Protein AF-A0A2V1JTV4-F1 (afdb_monomer_lite)

Secondary structure (DSSP, 8-state):
-HHHHHHHHHHHHHT-HHHHHTTT-HHHHHHHHHHHHHHHHHHHHHHH---HHHHHHHHHHHHH-HHHHHHHHHHHHHHHHHHHHHHHHHHHHHHHHHHT-

Foldseek 3Di:
DVVVVVVVVVVCLCPPPVCVVCVVPPLQNLLSVLLVQLLVQLVCCVPVVDNVSNCVSLVVNCVSDVVSSVVSVVVSVVSNVVVVVVVVVVVVVVVVVVVVD

Structure (mmCIF, N/CA/C/O backbone):
data_AF-A0A2V1JTV4-F1
#
_entry.id   AF-A0A2V1JTV4-F1
#
loop_
_atom_site.group_PDB
_atom_site.id
_atom_site.type_symbol
_atom_site.label_atom_id
_atom_site.label_alt_id
_atom_site.label_comp_id
_atom_site.label_asym_id
_atom_site.label_entity_id
_atom_site.label_seq_id
_atom_site.pdbx_PDB_ins_code
_atom_site.Cartn_x
_atom_site.Cartn_y
_atom_site.Cartn_z
_atom_site.occupancy
_atom_site.B_iso_or_equiv
_atom_site.auth_seq_id
_atom_site.auth_comp_id
_atom_site.auth_asym_id
_atom_site.auth_atom_id
_atom_site.pdbx_PDB_model_num
ATOM 1 N N . MET A 1 1 ? -21.773 -10.099 -7.265 1.00 61.78 1 MET A N 1
ATOM 2 C CA . MET A 1 1 ? -21.113 -9.095 -8.134 1.00 61.78 1 MET A CA 1
ATOM 3 C C . MET A 1 1 ? -19.777 -8.575 -7.593 1.00 61.78 1 MET A C 1
ATOM 5 O O . MET A 1 1 ? -18.873 -8.417 -8.395 1.00 61.78 1 MET A O 1
ATOM 9 N N . GLY A 1 2 ? -19.586 -8.380 -6.278 1.00 76.12 2 GLY A N 1
ATOM 10 C CA . GLY A 1 2 ? -18.345 -7.802 -5.713 1.00 76.12 2 GLY A CA 1
ATOM 11 C C . GLY A 1 2 ? -17.015 -8.488 -6.085 1.00 76.12 2 GLY A C 1
ATOM 12 O O . GLY A 1 2 ? -16.023 -7.811 -6.317 1.00 76.12 2 GLY A O 1
ATOM 13 N N . ARG A 1 3 ? -16.990 -9.824 -6.210 1.00 80.50 3 ARG A N 1
ATOM 14 C CA . ARG A 1 3 ? -15.749 -10.587 -6.458 1.00 80.50 3 ARG A CA 1
ATOM 15 C C . ARG A 1 3 ? -15.105 -10.350 -7.829 1.00 80.50 3 ARG A C 1
ATOM 17 O O . ARG A 1 3 ? -13.901 -10.517 -7.953 1.00 80.50 3 ARG A O 1
ATOM 24 N N . VAL A 1 4 ? -15.877 -9.958 -8.843 1.00 89.56 4 VAL A N 1
ATOM 25 C CA . VAL A 1 4 ? -15.365 -9.776 -10.215 1.00 89.56 4 VAL A CA 1
ATOM 26 C C . VAL A 1 4 ? -14.507 -8.509 -10.324 1.00 89.56 4 VAL A C 1
ATOM 28 O O . VAL A 1 4 ? -13.484 -8.506 -10.999 1.00 89.56 4 VAL A O 1
ATOM 31 N N . TRP A 1 5 ? -14.868 -7.460 -9.582 1.00 90.50 5 TRP A N 1
ATOM 32 C CA . TRP A 1 5 ? -14.140 -6.189 -9.558 1.00 90.50 5 TRP A CA 1
ATOM 33 C C . TRP A 1 5 ? -12.708 -6.328 -9.037 1.00 90.50 5 TRP A C 1
ATOM 35 O O . TRP A 1 5 ? -11.812 -5.649 -9.526 1.00 90.50 5 TRP A O 1
ATOM 45 N N . ILE A 1 6 ? -12.474 -7.249 -8.097 1.00 90.38 6 ILE A N 1
ATOM 46 C CA . ILE A 1 6 ? -11.137 -7.532 -7.555 1.00 90.38 6 ILE A CA 1
ATOM 47 C C . ILE A 1 6 ? -10.200 -8.053 -8.651 1.00 90.38 6 ILE A C 1
ATOM 49 O O . ILE A 1 6 ? -9.050 -7.627 -8.721 1.00 90.38 6 ILE A O 1
ATOM 53 N N . TRP A 1 7 ? -10.700 -8.912 -9.544 1.00 90.25 7 TRP A N 1
ATOM 54 C CA . TRP A 1 7 ? -9.915 -9.423 -10.669 1.00 90.25 7 TRP A CA 1
ATOM 55 C C . TRP A 1 7 ? -9.553 -8.313 -11.655 1.00 90.25 7 TRP A C 1
ATOM 57 O O . TRP A 1 7 ? -8.388 -8.188 -12.022 1.00 90.25 7 TRP A O 1
ATOM 67 N N . PHE A 1 8 ? -10.519 -7.468 -12.026 1.00 92.50 8 PHE A N 1
ATOM 68 C CA . PHE A 1 8 ? -10.266 -6.336 -12.921 1.00 92.50 8 PHE A CA 1
ATOM 69 C C . PHE A 1 8 ? -9.282 -5.324 -12.326 1.00 92.50 8 PHE A C 1
ATOM 71 O O . PHE A 1 8 ? -8.383 -4.875 -13.031 1.00 92.50 8 PHE A O 1
ATOM 78 N N . LEU A 1 9 ? -9.395 -5.004 -11.034 1.00 89.25 9 LEU A N 1
ATOM 79 C CA . LEU A 1 9 ? -8.458 -4.106 -10.353 1.00 89.25 9 LEU A CA 1
ATOM 80 C C . LEU A 1 9 ? -7.050 -4.704 -10.265 1.00 89.25 9 LEU A C 1
ATOM 82 O O . LEU A 1 9 ? -6.076 -3.995 -10.502 1.00 89.25 9 LEU A O 1
ATOM 86 N N . SER A 1 10 ? -6.933 -6.005 -9.982 1.00 88.44 10 SER A N 1
ATOM 87 C CA . SER A 1 10 ? -5.636 -6.688 -9.941 1.00 88.44 10 SER A CA 1
ATOM 88 C C . 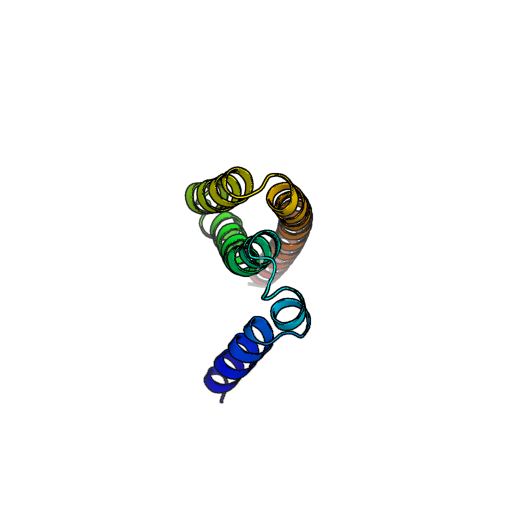SER A 1 10 ? -4.963 -6.718 -11.314 1.00 88.44 10 SER A C 1
ATOM 90 O O . SER A 1 10 ? -3.765 -6.456 -11.407 1.00 88.44 10 SER A O 1
ATOM 92 N N . MET A 1 11 ? -5.718 -7.013 -12.379 1.00 90.25 11 MET A N 1
ATOM 93 C CA . MET A 1 11 ? -5.196 -6.965 -13.748 1.00 90.25 11 MET A CA 1
ATOM 94 C C . MET A 1 11 ? -4.824 -5.539 -14.145 1.00 90.25 11 MET A C 1
ATOM 96 O O . MET A 1 11 ? -3.749 -5.332 -14.695 1.00 90.25 11 MET A O 1
ATOM 100 N N . GLY A 1 12 ? -5.667 -4.555 -13.819 1.00 90.69 12 GLY A N 1
ATOM 101 C CA . GLY A 1 12 ? -5.402 -3.144 -14.083 1.00 90.69 12 GLY A CA 1
ATOM 102 C C . GLY A 1 12 ? -4.120 -2.663 -13.413 1.00 90.69 12 GLY A C 1
ATOM 103 O O . GLY A 1 12 ? -3.303 -2.034 -14.072 1.00 90.69 12 GLY A O 1
ATOM 104 N N . TYR A 1 13 ? -3.901 -3.019 -12.144 1.00 88.75 13 TYR A N 1
ATOM 105 C CA . TYR A 1 13 ? -2.671 -2.695 -11.420 1.00 88.75 13 TYR A CA 1
ATOM 106 C C . TYR A 1 13 ? -1.434 -3.349 -12.054 1.00 88.75 13 TYR A C 1
ATOM 108 O O . TYR A 1 13 ? -0.436 -2.673 -12.296 1.00 88.75 13 TYR A O 1
ATOM 116 N N . GLY A 1 14 ? -1.514 -4.643 -12.385 1.00 85.75 14 GLY A N 1
ATOM 117 C CA . GLY A 1 14 ? -0.405 -5.369 -13.012 1.00 85.75 14 GLY A CA 1
ATOM 118 C C . GLY A 1 14 ? -0.0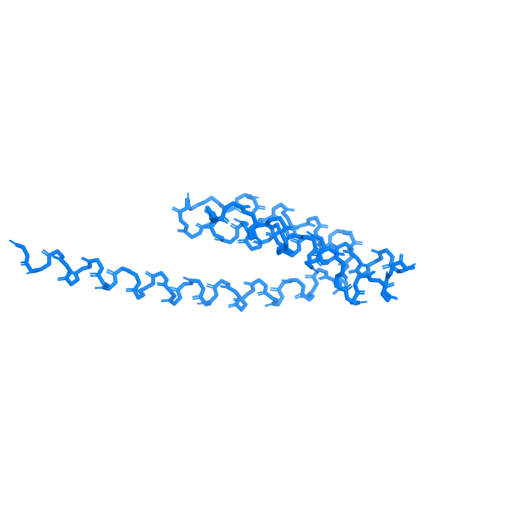72 -4.898 -14.434 1.00 85.75 14 GLY A C 1
ATOM 119 O O . GLY A 1 14 ? 1.094 -4.876 -14.814 1.00 85.75 14 GLY A O 1
ATOM 120 N N . LEU A 1 15 ? -1.081 -4.486 -15.208 1.00 86.69 15 LEU A N 1
ATOM 121 C CA . LEU A 1 15 ? -0.957 -4.046 -16.606 1.00 86.69 15 LEU A CA 1
ATOM 122 C C . LEU A 1 15 ? -0.915 -2.517 -16.756 1.00 86.69 15 LEU A C 1
ATOM 124 O O . LEU A 1 15 ? -1.117 -1.997 -17.855 1.00 86.69 15 LEU A O 1
ATOM 128 N N . CYS A 1 16 ? -0.665 -1.773 -15.676 1.00 89.06 16 CYS A N 1
ATOM 129 C CA . CYS A 1 16 ? -0.515 -0.323 -15.752 1.00 89.06 16 CYS A CA 1
ATOM 130 C C . CYS A 1 16 ? 0.572 0.058 -16.773 1.00 89.06 16 CYS A C 1
ATOM 132 O O . CYS A 1 16 ? 1.625 -0.578 -16.831 1.00 89.06 16 CYS A O 1
ATOM 134 N N . GLN A 1 17 ? 0.360 1.154 -17.516 1.00 87.12 17 GLN A N 1
ATOM 135 C CA . GLN A 1 17 ? 1.327 1.697 -18.488 1.00 87.12 17 GLN A CA 1
ATOM 136 C C . GLN A 1 17 ? 2.745 1.794 -17.908 1.00 87.12 17 GLN A C 1
ATOM 138 O O . GLN A 1 17 ? 3.722 1.529 -18.600 1.00 87.12 17 GLN A O 1
ATOM 143 N N . TYR A 1 18 ? 2.850 2.140 -16.625 1.00 85.44 18 TYR A N 1
ATOM 144 C CA . TYR A 1 18 ? 4.110 2.202 -15.898 1.00 85.44 18 TYR A CA 1
ATOM 145 C C . TYR A 1 18 ? 4.875 0.863 -15.892 1.00 85.44 18 TYR A C 1
ATOM 147 O O . TYR A 1 18 ? 6.070 0.838 -16.181 1.00 85.44 18 TYR A O 1
ATOM 155 N N . GLY A 1 19 ? 4.188 -0.252 -15.615 1.00 84.25 19 GLY A N 1
ATOM 156 C CA . GLY A 1 19 ? 4.791 -1.588 -15.603 1.00 84.25 19 GLY A CA 1
ATOM 157 C C . GLY A 1 19 ? 5.237 -2.043 -16.994 1.00 84.25 19 GLY A C 1
ATOM 158 O O . GLY A 1 19 ? 6.286 -2.664 -17.127 1.00 84.25 19 GLY A O 1
ATOM 159 N N . LEU A 1 20 ? 4.488 -1.669 -18.036 1.00 85.06 20 LEU A N 1
ATOM 160 C CA . LEU A 1 20 ? 4.853 -1.949 -19.429 1.00 85.06 20 LEU A CA 1
ATOM 161 C C . LEU A 1 20 ? 6.050 -1.109 -19.894 1.00 85.06 20 LEU A C 1
ATOM 163 O O . LEU A 1 20 ? 6.938 -1.623 -20.562 1.00 85.06 20 LEU A O 1
ATOM 167 N N . ALA A 1 21 ? 6.098 0.172 -19.526 1.00 86.69 21 ALA A N 1
ATOM 168 C CA . ALA A 1 21 ? 7.180 1.072 -19.917 1.00 86.69 21 ALA A CA 1
ATOM 169 C C . ALA A 1 21 ? 8.516 0.727 -19.240 1.00 86.69 21 ALA A C 1
ATOM 171 O O . ALA A 1 21 ? 9.571 0.911 -19.841 1.00 86.69 21 ALA A O 1
ATOM 172 N N . GLN A 1 22 ? 8.478 0.229 -17.999 1.00 83.06 22 GLN A N 1
ATOM 173 C CA . GLN A 1 22 ? 9.667 -0.156 -17.230 1.00 83.06 22 GLN A CA 1
ATOM 174 C C . GLN A 1 22 ? 9.889 -1.671 -17.163 1.00 83.06 22 GLN A C 1
ATOM 176 O O . GLN A 1 22 ? 10.665 -2.141 -16.332 1.00 83.06 22 GLN A O 1
ATOM 181 N N . SER A 1 23 ? 9.271 -2.452 -18.056 1.00 81.44 23 SER A N 1
ATOM 182 C CA . SER A 1 23 ? 9.444 -3.911 -18.086 1.00 81.44 23 SER A CA 1
ATOM 183 C C . SER A 1 23 ? 10.898 -4.337 -18.330 1.00 81.44 23 SER A C 1
ATOM 185 O O . SER A 1 23 ? 11.302 -5.424 -17.928 1.00 81.44 23 SER A O 1
ATOM 187 N N . SER A 1 24 ? 11.692 -3.479 -18.977 1.00 82.06 24 SER A N 1
ATOM 188 C CA . SER A 1 24 ? 13.123 -3.673 -19.225 1.00 82.06 24 SER A CA 1
ATOM 189 C C . SER A 1 24 ? 14.015 -3.320 -18.027 1.00 82.06 24 SER A C 1
ATOM 191 O O . SER A 1 24 ? 15.147 -3.793 -17.958 1.00 82.06 24 SER A O 1
ATOM 193 N N . ASN A 1 25 ? 13.521 -2.533 -17.063 1.00 80.38 25 ASN A N 1
ATOM 194 C CA . ASN A 1 25 ? 14.256 -2.133 -15.863 1.00 80.38 25 ASN A CA 1
ATOM 195 C C . ASN A 1 25 ? 13.702 -2.841 -14.625 1.00 80.38 25 ASN A C 1
ATOM 197 O O . ASN A 1 25 ? 12.896 -2.295 -13.867 1.00 80.38 25 ASN A O 1
ATOM 201 N N . VAL A 1 26 ? 14.221 -4.044 -14.371 1.00 74.94 26 VAL A N 1
ATOM 202 C CA . VAL A 1 26 ? 13.847 -4.888 -13.220 1.00 74.94 26 VAL A CA 1
ATOM 203 C C . VAL A 1 26 ? 13.967 -4.137 -11.883 1.00 74.94 26 VAL A C 1
ATOM 205 O O . VAL A 1 26 ? 13.151 -4.336 -10.988 1.00 74.94 26 VAL A O 1
ATOM 208 N N . MET A 1 27 ? 14.919 -3.202 -11.779 1.00 77.88 27 MET A N 1
ATOM 209 C CA . MET A 1 27 ? 15.132 -2.351 -10.604 1.00 77.88 27 MET A CA 1
ATOM 210 C C . MET A 1 27 ? 13.880 -1.577 -10.165 1.00 77.88 27 MET A C 1
ATOM 212 O O . MET A 1 27 ? 13.599 -1.502 -8.973 1.00 77.88 27 MET A O 1
ATOM 216 N N . TRP A 1 28 ? 13.135 -0.992 -11.105 1.00 75.75 28 TRP A N 1
ATOM 217 C CA . TRP A 1 28 ? 11.947 -0.187 -10.797 1.00 75.75 28 TRP A CA 1
ATOM 218 C C . TRP A 1 28 ? 10.679 -1.034 -10.645 1.00 75.75 28 TRP A C 1
ATOM 220 O O . TRP A 1 28 ? 9.732 -0.607 -9.982 1.00 75.75 28 TRP A O 1
ATOM 230 N N . LEU A 1 29 ? 10.660 -2.229 -11.242 1.00 80.06 29 LEU A N 1
ATOM 231 C CA . LEU A 1 29 ? 9.527 -3.149 -11.190 1.00 80.06 29 LEU A CA 1
ATOM 232 C C . LEU A 1 29 ? 9.344 -3.759 -9.789 1.00 80.06 29 LEU A C 1
ATOM 234 O O . LEU A 1 29 ? 8.215 -3.864 -9.312 1.00 80.06 29 LEU A O 1
ATOM 238 N N . ASP A 1 30 ? 10.446 -4.093 -9.109 1.00 80.88 30 ASP A N 1
ATOM 239 C CA . ASP A 1 30 ? 10.429 -4.654 -7.749 1.00 80.88 30 ASP A CA 1
ATOM 240 C C . ASP A 1 30 ? 9.716 -3.730 -6.745 1.00 80.88 30 ASP A C 1
ATOM 242 O O . ASP A 1 30 ? 8.847 -4.162 -5.984 1.00 80.88 30 ASP A O 1
ATOM 246 N N . GLY A 1 31 ? 9.983 -2.421 -6.833 1.00 81.44 31 GLY A N 1
ATOM 247 C CA . GLY A 1 31 ? 9.357 -1.418 -5.972 1.00 81.44 31 GLY A CA 1
ATOM 248 C C . GLY A 1 31 ? 7.830 -1.381 -6.093 1.00 81.44 31 GLY A C 1
ATOM 249 O O . GLY A 1 31 ? 7.142 -1.284 -5.076 1.00 81.44 31 GLY A O 1
ATOM 250 N N . VAL A 1 32 ? 7.296 -1.519 -7.314 1.00 83.19 32 VAL A N 1
ATOM 251 C CA . VAL A 1 32 ? 5.844 -1.532 -7.574 1.00 83.19 32 VAL A CA 1
ATOM 252 C C . VAL A 1 32 ? 5.199 -2.835 -7.117 1.00 83.19 32 VAL A C 1
ATOM 254 O O . VAL A 1 32 ? 4.101 -2.805 -6.570 1.00 83.19 32 VAL A O 1
ATOM 257 N N . ILE A 1 33 ? 5.876 -3.974 -7.268 1.00 84.00 33 ILE A N 1
ATOM 258 C CA . ILE A 1 33 ? 5.362 -5.266 -6.790 1.00 84.00 33 ILE A CA 1
ATOM 259 C C . ILE A 1 33 ? 5.297 -5.298 -5.256 1.00 84.00 33 ILE A C 1
ATOM 261 O O . ILE A 1 33 ? 4.331 -5.817 -4.690 1.00 84.00 33 ILE A O 1
ATOM 265 N N . LEU A 1 34 ? 6.287 -4.720 -4.567 1.00 82.94 34 LEU A N 1
ATOM 266 C CA . LEU A 1 34 ? 6.307 -4.680 -3.102 1.00 82.94 34 LEU A CA 1
ATOM 267 C C . LEU A 1 34 ? 5.322 -3.668 -2.503 1.00 82.94 34 LEU A C 1
ATOM 269 O O . LEU A 1 34 ? 4.917 -3.823 -1.351 1.00 82.94 34 LEU A O 1
ATOM 273 N N . LEU A 1 35 ? 4.883 -2.669 -3.268 1.00 83.62 35 LEU A N 1
ATOM 274 C CA . LEU A 1 35 ? 3.975 -1.611 -2.818 1.00 83.62 35 LEU A CA 1
ATOM 275 C C . LEU A 1 35 ? 2.640 -2.128 -2.228 1.00 83.62 35 LEU A C 1
ATOM 277 O O . LEU A 1 35 ? 2.336 -1.790 -1.081 1.00 83.62 35 LEU A O 1
ATOM 281 N N . PRO A 1 36 ? 1.850 -2.989 -2.907 1.00 83.75 36 PRO A N 1
ATOM 282 C CA . PRO A 1 36 ? 0.625 -3.550 -2.329 1.00 83.75 36 PRO A CA 1
ATOM 283 C C . PRO A 1 36 ? 0.907 -4.439 -1.109 1.00 83.75 36 PRO A C 1
ATOM 285 O O . PRO A 1 36 ? 0.094 -4.495 -0.183 1.00 83.75 36 PRO A O 1
ATOM 288 N N . LEU A 1 37 ? 2.071 -5.098 -1.070 1.00 83.50 37 LEU A N 1
ATOM 289 C CA . LEU A 1 37 ? 2.519 -5.899 0.071 1.00 83.50 37 LEU A CA 1
ATOM 290 C C . LEU A 1 37 ? 2.776 -5.023 1.303 1.00 83.50 37 LEU A C 1
ATOM 292 O O . LEU A 1 37 ? 2.368 -5.362 2.415 1.00 83.50 37 LEU A O 1
ATOM 296 N N . ILE A 1 38 ? 3.405 -3.870 1.091 1.00 84.88 38 ILE A N 1
ATOM 297 C CA . ILE A 1 38 ? 3.665 -2.862 2.113 1.00 84.88 38 ILE A CA 1
ATOM 298 C C . ILE A 1 38 ? 2.355 -2.274 2.652 1.00 84.88 38 ILE A C 1
ATOM 300 O O . ILE A 1 38 ? 2.195 -2.206 3.872 1.00 84.88 38 ILE A O 1
ATOM 304 N N . LEU A 1 39 ? 1.393 -1.912 1.787 1.00 84.38 39 LEU A N 1
ATOM 305 C CA . LEU A 1 39 ? 0.062 -1.462 2.232 1.00 84.38 39 LEU A CA 1
ATOM 306 C C . LEU A 1 39 ? -0.607 -2.513 3.121 1.00 84.38 39 LEU A C 1
ATOM 308 O O . LEU A 1 39 ? -1.140 -2.193 4.185 1.00 84.38 39 LEU A O 1
ATOM 312 N N . LEU A 1 40 ? -0.555 -3.780 2.705 1.00 83.75 40 LEU A N 1
ATOM 313 C CA . LEU A 1 40 ? -1.119 -4.888 3.469 1.00 83.75 40 LEU A CA 1
ATOM 314 C C . LEU A 1 40 ? -0.398 -5.077 4.816 1.00 83.75 40 LEU A C 1
ATOM 316 O O . LEU A 1 40 ? -1.035 -5.396 5.826 1.00 83.75 40 LEU A O 1
ATOM 320 N N . GLY A 1 41 ? 0.912 -4.825 4.853 1.00 83.31 41 GLY A N 1
ATOM 321 C CA . GLY A 1 41 ? 1.715 -4.754 6.072 1.00 83.31 41 GLY A CA 1
ATOM 322 C C . GLY A 1 41 ? 1.263 -3.642 7.023 1.00 83.31 41 GLY A C 1
ATO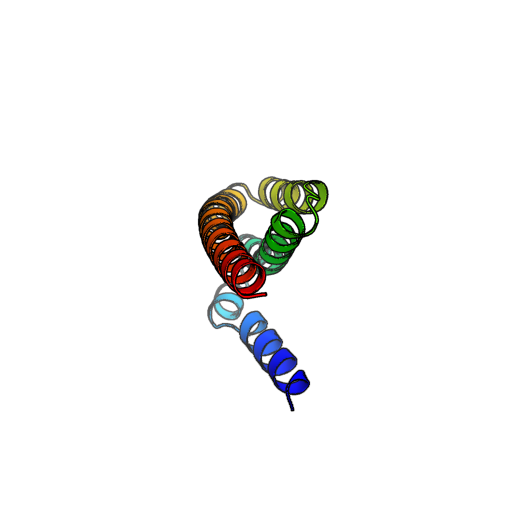M 323 O O . GLY A 1 41 ? 1.082 -3.911 8.210 1.00 83.31 41 GLY A O 1
ATOM 324 N N . ILE A 1 42 ? 1.020 -2.427 6.517 1.00 82.81 42 ILE A N 1
ATOM 325 C CA . ILE A 1 42 ? 0.540 -1.271 7.304 1.00 82.81 42 ILE A CA 1
ATOM 326 C C . ILE A 1 42 ? -0.851 -1.535 7.878 1.00 82.81 42 ILE A C 1
ATOM 328 O O . ILE A 1 42 ? -1.082 -1.337 9.072 1.00 82.81 42 ILE A O 1
ATOM 332 N N . TYR A 1 43 ? -1.759 -2.063 7.060 1.00 83.12 43 TYR A N 1
ATOM 333 C CA . TYR A 1 43 ? -3.097 -2.424 7.515 1.00 83.12 43 TYR A CA 1
ATOM 334 C C . TYR A 1 43 ? -3.038 -3.445 8.664 1.00 83.12 43 TYR A C 1
ATOM 336 O O . TYR A 1 43 ? -3.679 -3.288 9.706 1.00 83.12 43 TYR A O 1
ATOM 344 N N . ARG A 1 44 ? -2.191 -4.475 8.527 1.00 81.62 44 ARG A N 1
ATOM 345 C CA . ARG A 1 44 ? -1.980 -5.482 9.577 1.00 81.62 44 ARG A CA 1
ATOM 346 C C . ARG A 1 44 ? -1.283 -4.903 10.813 1.00 81.62 44 ARG A C 1
ATOM 348 O O . ARG A 1 44 ? -1.571 -5.356 11.921 1.00 81.62 44 ARG A O 1
ATOM 355 N N . LEU A 1 45 ? -0.410 -3.910 10.651 1.00 81.31 45 LEU A N 1
ATOM 35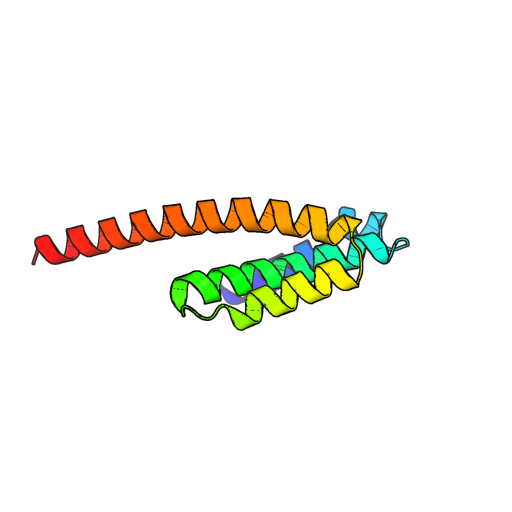6 C CA . LEU A 1 45 ? 0.221 -3.204 11.762 1.00 81.31 45 LEU A CA 1
ATOM 357 C C . LEU A 1 45 ? -0.823 -2.474 12.615 1.00 81.31 45 LEU A C 1
ATOM 359 O O . LEU A 1 45 ? -0.848 -2.663 13.828 1.00 81.31 45 LEU A O 1
ATOM 363 N N . ILE A 1 46 ? -1.699 -1.681 12.004 1.00 77.19 46 ILE A N 1
ATOM 364 C CA . ILE A 1 46 ? -2.641 -0.830 12.747 1.00 77.19 46 ILE A CA 1
ATOM 365 C C . ILE A 1 46 ? -3.766 -1.662 13.375 1.00 77.19 46 ILE A C 1
ATOM 367 O O . ILE A 1 46 ? -4.112 -1.457 14.538 1.00 77.19 46 ILE A O 1
ATOM 371 N N . TRP A 1 47 ? -4.269 -2.674 12.663 1.00 76.44 47 TRP A N 1
ATOM 372 C CA . TRP A 1 47 ? -5.382 -3.500 13.145 1.00 76.44 47 TRP A CA 1
ATOM 373 C C . TRP A 1 47 ? -4.968 -4.682 14.027 1.00 76.44 47 TRP A C 1
ATOM 375 O O . TRP A 1 47 ? -5.686 -5.023 14.964 1.00 76.44 47 TRP A O 1
ATOM 385 N N . LYS A 1 48 ? -3.830 -5.336 13.745 1.00 76.69 48 LYS A N 1
ATOM 386 C CA . LYS A 1 48 ? -3.354 -6.513 14.502 1.00 76.69 48 LYS A CA 1
ATOM 387 C C . LYS A 1 48 ? -2.126 -6.244 15.382 1.00 76.69 48 LYS A C 1
ATOM 389 O O . LYS A 1 48 ? -1.672 -7.176 16.034 1.00 76.69 48 LYS A O 1
ATOM 394 N N . LYS A 1 49 ? -1.580 -5.017 15.414 1.00 71.25 49 LYS A N 1
ATOM 395 C CA . LYS A 1 49 ? -0.362 -4.626 16.168 1.00 71.25 49 LYS A CA 1
ATOM 396 C C . LYS A 1 49 ? 0.893 -5.454 15.840 1.00 71.25 49 LYS A C 1
ATOM 398 O O . LYS A 1 49 ? 1.842 -5.477 16.620 1.00 71.25 49 LYS A O 1
ATOM 403 N N . ASN A 1 50 ? 0.940 -6.097 14.670 1.00 70.75 50 ASN A N 1
ATOM 404 C CA . ASN A 1 50 ? 2.051 -6.967 14.275 1.00 70.75 50 ASN A CA 1
ATOM 405 C C . ASN A 1 50 ? 3.039 -6.240 13.348 1.00 70.75 50 ASN A C 1
ATOM 407 O O . ASN A 1 50 ? 2.826 -6.162 12.140 1.00 70.75 50 ASN A O 1
ATOM 411 N N . LEU A 1 51 ? 4.151 -5.768 13.921 1.00 70.00 51 LEU A N 1
ATOM 412 C CA . LEU A 1 51 ? 5.217 -5.009 13.237 1.00 70.00 51 LEU A CA 1
ATOM 413 C C . LEU A 1 51 ? 6.101 -5.848 12.300 1.00 70.00 51 LEU A C 1
ATOM 415 O O . LEU A 1 51 ? 6.662 -5.325 11.338 1.00 70.00 51 LEU A O 1
ATOM 419 N N . TRP A 1 52 ? 6.212 -7.153 12.555 1.00 69.94 52 TRP A N 1
ATOM 420 C CA . TRP A 1 52 ? 7.174 -8.030 11.880 1.00 69.94 52 TRP A CA 1
ATOM 421 C C . TRP A 1 52 ? 6.996 -8.093 10.361 1.00 69.94 52 TRP A C 1
ATOM 423 O O . TRP A 1 52 ? 7.979 -8.079 9.630 1.00 69.94 52 TRP A O 1
ATOM 433 N N . HIS A 1 53 ? 5.756 -8.119 9.865 1.00 68.81 53 HIS A N 1
ATOM 434 C CA . HIS A 1 53 ? 5.505 -8.214 8.421 1.00 68.81 53 HIS A CA 1
ATOM 435 C C . HIS A 1 53 ? 5.941 -6.955 7.667 1.00 68.81 53 HIS A C 1
ATOM 437 O O . HIS A 1 53 ? 6.437 -7.047 6.547 1.00 68.81 53 HIS A O 1
ATOM 443 N N . LEU A 1 54 ? 5.778 -5.788 8.288 1.00 72.31 54 LEU A N 1
ATOM 444 C CA . LEU A 1 54 ? 6.113 -4.507 7.678 1.00 72.31 54 LEU A CA 1
ATOM 445 C C . LEU A 1 54 ? 7.631 -4.322 7.630 1.00 72.31 54 LEU A C 1
ATOM 447 O O . LEU A 1 54 ? 8.177 -4.008 6.576 1.00 72.31 54 LEU A O 1
ATOM 451 N N . SER A 1 55 ? 8.315 -4.621 8.738 1.00 71.75 55 SER A N 1
ATOM 452 C CA . SER A 1 55 ? 9.774 -4.528 8.809 1.00 71.75 55 SER A CA 1
ATOM 453 C C . SER A 1 55 ? 10.469 -5.483 7.836 1.00 71.75 55 SER A C 1
ATOM 455 O O . SER A 1 55 ? 11.498 -5.122 7.274 1.00 71.75 55 SER A O 1
ATOM 457 N N . LEU A 1 56 ? 9.905 -6.673 7.603 1.00 74.75 56 LEU A N 1
ATOM 458 C CA . LEU A 1 56 ? 10.463 -7.638 6.655 1.00 74.75 56 LEU A CA 1
ATOM 459 C C . LEU A 1 56 ? 10.275 -7.173 5.201 1.00 74.75 56 LEU A C 1
ATOM 461 O O . LEU A 1 56 ? 11.227 -7.195 4.431 1.00 74.75 56 LEU A O 1
ATOM 465 N N . CYS A 1 57 ? 9.087 -6.670 4.835 1.00 71.75 57 CYS A N 1
ATOM 466 C CA . CYS A 1 57 ? 8.824 -6.164 3.479 1.00 71.75 57 CYS A CA 1
ATOM 467 C C . CYS A 1 57 ? 9.661 -4.918 3.146 1.00 71.75 57 CYS A C 1
ATOM 469 O O . CYS A 1 57 ? 10.218 -4.811 2.053 1.00 71.75 57 CYS A O 1
ATOM 471 N N . VAL A 1 58 ? 9.779 -3.982 4.092 1.00 72.56 58 VAL A N 1
ATOM 472 C CA . VAL A 1 58 ? 10.587 -2.767 3.911 1.00 72.56 58 VAL A CA 1
ATOM 473 C C . VAL A 1 58 ? 12.082 -3.098 3.918 1.00 72.56 58 VAL A C 1
ATOM 475 O O . VAL A 1 58 ? 12.818 -2.583 3.083 1.00 72.56 58 VAL A O 1
ATOM 478 N N . GLY A 1 59 ? 12.534 -4.009 4.786 1.00 71.44 59 GLY A N 1
ATOM 479 C CA . GLY A 1 59 ? 13.926 -4.470 4.813 1.00 71.44 59 GLY A CA 1
ATOM 480 C C . GLY A 1 59 ? 14.354 -5.159 3.514 1.00 71.44 59 GLY A C 1
ATOM 481 O O . GLY A 1 59 ? 15.442 -4.893 3.002 1.00 71.44 59 GLY A O 1
ATOM 482 N N . ILE A 1 60 ? 13.475 -5.984 2.937 1.00 71.19 60 ILE A N 1
ATOM 483 C CA . ILE A 1 60 ? 13.697 -6.607 1.625 1.00 71.19 60 ILE A CA 1
ATOM 484 C C . ILE A 1 60 ? 13.708 -5.544 0.516 1.00 71.19 60 ILE A C 1
ATOM 486 O O . ILE A 1 60 ? 14.617 -5.568 -0.308 1.00 71.19 60 ILE A O 1
ATOM 490 N N . SER A 1 61 ? 12.797 -4.558 0.546 1.00 69.62 61 SER A N 1
ATOM 491 C CA . SER A 1 61 ? 12.805 -3.436 -0.418 1.00 69.62 61 SER A CA 1
ATOM 492 C C . SER A 1 61 ? 14.137 -2.679 -0.407 1.00 69.62 61 SER A C 1
ATOM 494 O O . SER A 1 61 ? 14.707 -2.398 -1.456 1.00 69.62 61 SER A O 1
ATOM 496 N N . ILE A 1 62 ? 14.649 -2.361 0.787 1.00 72.12 62 ILE A N 1
ATOM 497 C CA . ILE A 1 62 ? 15.906 -1.616 0.964 1.00 72.12 62 ILE A CA 1
ATOM 498 C C . ILE A 1 62 ? 17.109 -2.445 0.499 1.00 72.12 62 ILE A C 1
ATOM 500 O O . ILE A 1 62 ? 18.049 -1.892 -0.069 1.00 72.12 62 ILE A O 1
ATOM 504 N N . SER A 1 63 ? 17.075 -3.763 0.713 1.00 71.06 63 SER A N 1
ATOM 505 C CA . SER A 1 63 ? 18.165 -4.667 0.330 1.00 71.06 63 SER A CA 1
ATOM 506 C C . SER A 1 63 ? 18.245 -4.893 -1.184 1.00 71.06 63 SER A C 1
ATOM 508 O O . SER A 1 63 ? 19.340 -5.055 -1.714 1.00 71.06 63 SER A O 1
ATOM 510 N N . LEU A 1 64 ? 17.106 -4.897 -1.884 1.00 67.50 64 LEU A N 1
ATOM 511 C CA . LEU A 1 64 ? 17.046 -5.090 -3.337 1.00 67.50 64 LEU A CA 1
ATOM 512 C C . LEU A 1 64 ? 17.443 -3.829 -4.100 1.00 67.50 64 LEU A C 1
ATOM 514 O O . LEU A 1 64 ? 18.161 -3.902 -5.102 1.00 67.50 64 LEU A O 1
ATOM 518 N N . ASN A 1 65 ? 17.004 -2.661 -3.628 1.00 72.19 65 ASN A N 1
ATOM 519 C CA . ASN A 1 65 ? 17.479 -1.407 -4.178 1.00 72.19 65 ASN A CA 1
ATOM 520 C C . ASN A 1 65 ? 17.296 -0.233 -3.218 1.00 72.19 65 ASN A C 1
ATOM 522 O O . ASN A 1 65 ? 16.182 0.086 -2.807 1.00 72.19 65 ASN A O 1
ATOM 526 N N . TRP A 1 66 ? 18.378 0.498 -2.945 1.00 76.00 66 TRP A N 1
ATOM 527 C CA . TRP A 1 66 ? 18.305 1.709 -2.125 1.00 76.00 66 TRP A CA 1
ATOM 528 C C . TRP A 1 66 ? 17.374 2.764 -2.740 1.00 76.00 66 TRP A C 1
ATOM 530 O O . TRP A 1 66 ? 16.662 3.465 -2.020 1.00 76.00 66 TRP A O 1
ATOM 540 N N . TYR A 1 67 ? 17.350 2.877 -4.072 1.00 76.19 67 TYR A N 1
ATOM 541 C CA . TYR A 1 67 ? 16.595 3.922 -4.761 1.00 76.19 67 TYR A CA 1
ATOM 542 C C . TYR A 1 67 ? 15.082 3.708 -4.636 1.00 76.19 67 TYR A C 1
ATOM 544 O O . TYR A 1 67 ? 14.355 4.605 -4.204 1.00 76.19 67 TYR A O 1
ATOM 552 N N . THR A 1 68 ? 14.600 2.499 -4.934 1.00 79.00 68 THR A N 1
ATOM 553 C CA . THR A 1 68 ? 13.175 2.162 -4.789 1.00 79.00 68 THR A CA 1
ATOM 554 C C . THR A 1 68 ? 12.779 1.967 -3.330 1.00 79.00 68 THR A C 1
ATOM 556 O O . THR A 1 68 ? 11.679 2.360 -2.947 1.00 79.00 68 THR A O 1
ATOM 559 N N . GLY A 1 69 ? 13.684 1.465 -2.483 1.00 80.44 69 GLY A N 1
ATOM 560 C CA . GLY A 1 69 ? 13.493 1.382 -1.037 1.00 80.44 69 GLY A CA 1
ATOM 561 C C . GLY A 1 69 ? 13.244 2.749 -0.398 1.00 80.44 69 GLY A C 1
ATOM 562 O O . GLY A 1 69 ? 12.342 2.880 0.430 1.00 80.44 69 GLY A O 1
ATOM 563 N N . GLY A 1 70 ? 13.969 3.788 -0.828 1.00 82.62 70 GLY A N 1
ATOM 564 C CA . GLY A 1 70 ? 13.741 5.166 -0.387 1.00 82.62 70 GLY A CA 1
ATOM 565 C C . GLY A 1 70 ? 12.355 5.693 -0.771 1.00 82.62 70 GLY A C 1
ATOM 566 O O . GLY A 1 70 ? 11.636 6.218 0.081 1.00 82.62 70 GLY A O 1
ATOM 567 N N . ILE A 1 71 ? 11.943 5.492 -2.028 1.00 85.06 71 ILE A N 1
ATOM 568 C CA . ILE A 1 71 ? 10.615 5.895 -2.525 1.00 85.06 71 ILE A CA 1
ATOM 569 C C . ILE A 1 71 ? 9.506 5.159 -1.759 1.00 85.06 71 ILE A C 1
ATOM 571 O O . ILE A 1 71 ? 8.563 5.786 -1.270 1.00 85.06 71 ILE A O 1
ATOM 575 N N . ASN A 1 72 ? 9.652 3.843 -1.588 1.00 85.25 72 ASN A N 1
ATOM 576 C CA . ASN A 1 72 ? 8.707 3.020 -0.844 1.00 85.25 72 ASN A CA 1
ATOM 577 C C . ASN A 1 72 ? 8.621 3.464 0.619 1.00 85.25 72 ASN A C 1
ATOM 579 O O . ASN A 1 72 ? 7.521 3.554 1.154 1.00 85.25 72 ASN A O 1
ATOM 583 N N . CYS A 1 73 ? 9.743 3.815 1.252 1.00 84.00 73 CYS A N 1
ATOM 584 C CA . CYS A 1 73 ? 9.770 4.308 2.627 1.00 84.00 73 CYS A CA 1
ATOM 585 C C . CYS A 1 73 ? 8.981 5.618 2.787 1.00 84.00 73 CYS A C 1
ATOM 587 O O . CYS A 1 73 ? 8.113 5.706 3.659 1.00 84.00 73 CYS A O 1
ATOM 589 N N . ILE A 1 74 ? 9.195 6.600 1.904 1.00 87.62 74 ILE A N 1
ATOM 590 C CA . ILE A 1 74 ? 8.436 7.864 1.921 1.00 87.62 74 ILE A CA 1
ATOM 591 C C . ILE A 1 74 ? 6.938 7.586 1.755 1.00 87.62 74 ILE A C 1
ATOM 593 O O . ILE A 1 74 ? 6.120 8.099 2.521 1.00 87.62 74 ILE A O 1
ATOM 597 N N . PHE A 1 75 ? 6.582 6.717 0.806 1.00 87.44 75 PHE A N 1
ATOM 598 C CA . PHE A 1 75 ? 5.199 6.304 0.593 1.00 87.44 75 PHE A CA 1
ATOM 599 C C . PHE A 1 75 ? 4.597 5.637 1.843 1.00 87.44 75 PHE A C 1
ATOM 601 O O . PHE A 1 75 ? 3.477 5.964 2.238 1.00 87.44 75 PHE A O 1
ATOM 608 N N . THR A 1 76 ? 5.349 4.759 2.521 1.00 86.94 76 THR A N 1
ATOM 609 C CA . THR A 1 76 ? 4.890 4.110 3.761 1.00 86.94 76 THR A CA 1
ATOM 610 C C . THR A 1 76 ? 4.590 5.120 4.859 1.00 86.94 76 THR A C 1
ATOM 612 O O . THR A 1 76 ? 3.563 4.996 5.521 1.00 86.94 76 THR A O 1
ATOM 615 N N . GLY A 1 77 ? 5.441 6.136 5.031 1.00 86.81 77 GLY A N 1
ATOM 616 C CA . GLY A 1 77 ? 5.267 7.156 6.062 1.00 86.81 77 GLY A CA 1
ATOM 617 C C . GLY A 1 77 ? 3.976 7.947 5.863 1.00 86.81 77 GLY A C 1
ATOM 618 O O . GLY A 1 77 ? 3.197 8.110 6.803 1.00 86.81 77 GLY A O 1
ATOM 619 N N . ILE A 1 78 ? 3.708 8.362 4.621 1.00 90.12 78 ILE A N 1
ATOM 620 C CA . ILE A 1 78 ? 2.473 9.071 4.257 1.00 90.12 78 ILE A CA 1
ATOM 621 C C . ILE A 1 78 ? 1.250 8.169 4.476 1.00 90.12 78 ILE A C 1
ATOM 623 O O . ILE A 1 78 ? 0.252 8.603 5.053 1.00 90.12 78 ILE A O 1
ATOM 627 N N . TRP A 1 79 ? 1.325 6.902 4.059 1.00 88.31 79 TRP A N 1
ATOM 628 C CA . TRP A 1 79 ? 0.204 5.968 4.175 1.00 88.31 79 TRP A CA 1
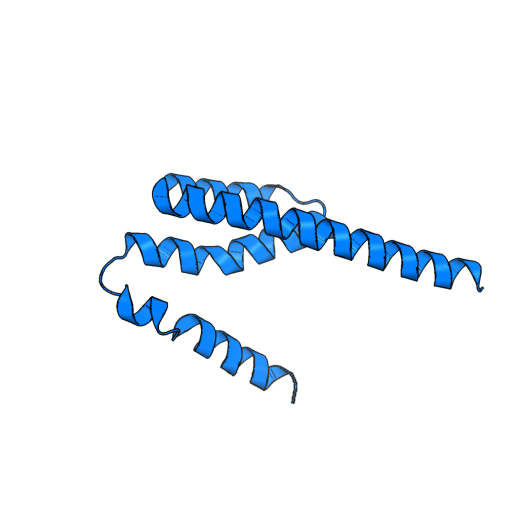ATOM 629 C C . TRP A 1 79 ? -0.122 5.608 5.628 1.00 88.31 79 TRP A C 1
ATOM 631 O O . TRP A 1 79 ? -1.290 5.555 6.004 1.00 88.31 79 TRP A O 1
ATOM 641 N N . VAL A 1 80 ? 0.897 5.417 6.472 1.00 87.62 80 VAL A N 1
ATOM 642 C CA . VAL A 1 80 ? 0.715 5.214 7.917 1.00 87.62 80 VAL A CA 1
ATOM 643 C C . VAL A 1 80 ? 0.024 6.422 8.542 1.00 87.62 80 VAL A C 1
ATOM 645 O O . VAL A 1 80 ? -0.898 6.240 9.331 1.00 87.62 80 VAL A O 1
ATOM 648 N N . PHE A 1 81 ? 0.419 7.646 8.180 1.00 88.69 81 PHE A N 1
ATOM 649 C CA . PHE A 1 81 ? -0.225 8.854 8.697 1.00 88.69 81 PHE A CA 1
ATOM 650 C C . PHE A 1 81 ? -1.716 8.914 8.331 1.00 88.69 81 PHE A C 1
ATOM 652 O O . PHE A 1 81 ? -2.558 9.190 9.187 1.00 88.69 81 PHE A O 1
ATOM 659 N N . LEU A 1 82 ? -2.051 8.590 7.080 1.00 89.50 82 LEU A N 1
ATOM 660 C CA . LEU A 1 82 ? -3.432 8.559 6.601 1.00 89.50 82 LEU A CA 1
ATOM 661 C C . LEU A 1 82 ? -4.258 7.467 7.294 1.00 89.50 82 LEU A C 1
ATOM 663 O O . LEU A 1 82 ? -5.355 7.746 7.776 1.00 89.50 82 LEU A O 1
ATOM 667 N N . GLU A 1 83 ? -3.731 6.247 7.398 1.00 88.25 83 GLU A N 1
ATOM 668 C CA . GLU A 1 83 ? -4.428 5.131 8.052 1.00 88.25 83 GLU A CA 1
ATOM 669 C C . GLU A 1 83 ? -4.618 5.393 9.555 1.00 88.25 83 GLU A C 1
ATOM 671 O O . GLU A 1 83 ? -5.657 5.058 10.121 1.00 88.25 83 GLU A O 1
ATOM 676 N N . MET A 1 84 ? -3.668 6.071 10.206 1.00 85.25 84 MET A N 1
ATOM 677 C CA . MET A 1 84 ? -3.820 6.534 11.589 1.00 85.25 84 MET A CA 1
ATOM 678 C C . MET A 1 84 ? -4.946 7.564 11.724 1.00 85.25 84 MET A C 1
ATOM 680 O O . MET A 1 84 ? -5.753 7.459 12.649 1.00 85.25 84 MET A O 1
ATOM 684 N N . PHE A 1 85 ? -5.043 8.529 10.805 1.00 87.94 85 PHE A N 1
ATOM 685 C CA . PHE A 1 85 ? -6.141 9.502 10.798 1.00 87.94 85 PHE A CA 1
ATOM 686 C C . PHE A 1 85 ? -7.500 8.813 10.606 1.00 87.94 85 PHE A C 1
ATOM 688 O O . PHE A 1 85 ? -8.444 9.064 11.359 1.00 87.94 85 PHE A O 1
ATOM 695 N N . LEU A 1 86 ? -7.579 7.869 9.663 1.00 87.69 86 LEU A N 1
ATOM 696 C CA . LEU A 1 86 ? -8.776 7.064 9.425 1.00 87.69 86 LEU A CA 1
ATOM 697 C C . LEU A 1 86 ? -9.159 6.235 10.661 1.00 87.69 86 LEU A C 1
ATOM 699 O O . LEU A 1 86 ? -10.333 6.161 11.026 1.00 87.69 86 LEU A O 1
ATOM 703 N N . PHE A 1 87 ? -8.175 5.637 11.335 1.00 83.56 87 PHE A N 1
ATOM 704 C CA . PHE A 1 87 ? -8.392 4.845 12.543 1.00 83.56 87 PHE A CA 1
ATOM 705 C C . PHE A 1 87 ? -8.930 5.692 13.705 1.00 83.56 87 PHE A C 1
ATOM 707 O O . PHE A 1 87 ? -9.814 5.242 14.441 1.00 83.56 87 PHE A O 1
ATOM 714 N N . VAL A 1 88 ? -8.451 6.932 13.858 1.00 85.69 88 VAL A N 1
ATOM 715 C CA . VAL A 1 88 ? -8.968 7.888 14.853 1.00 85.69 88 VAL A CA 1
ATOM 716 C C . VAL A 1 88 ? -10.430 8.241 14.572 1.00 85.69 88 VAL A C 1
ATOM 718 O O . VAL A 1 88 ? -11.258 8.181 15.484 1.00 85.69 88 VAL A O 1
ATOM 721 N N . GLU A 1 89 ? -10.779 8.542 13.320 1.00 84.94 89 GLU A N 1
ATOM 722 C CA . GLU A 1 89 ? -12.167 8.824 12.932 1.00 84.94 89 GLU A CA 1
ATOM 723 C C . GLU A 1 89 ? -13.077 7.599 13.126 1.00 84.94 89 GLU A C 1
ATOM 725 O O . GLU A 1 89 ? -14.181 7.715 13.670 1.00 84.94 89 GLU A O 1
ATOM 730 N N . ALA A 1 90 ? -12.602 6.397 12.786 1.00 81.38 90 ALA A N 1
ATOM 731 C CA . ALA A 1 90 ? -13.334 5.152 13.016 1.00 81.38 90 ALA A CA 1
ATOM 732 C C . ALA A 1 90 ? -13.600 4.910 14.513 1.00 81.38 90 ALA A C 1
ATOM 734 O O . ALA A 1 90 ? -14.722 4.586 14.911 1.00 81.38 90 ALA A O 1
ATOM 735 N N . LYS A 1 91 ? -12.597 5.140 15.372 1.00 76.31 91 LYS A N 1
ATOM 736 C CA . LYS A 1 91 ? -12.748 5.091 16.835 1.00 76.31 91 LYS A CA 1
ATOM 737 C C . LYS A 1 91 ? -13.752 6.124 17.347 1.00 76.31 91 LYS A C 1
ATOM 739 O O . LYS A 1 91 ? -14.547 5.804 18.230 1.00 76.31 91 LYS A O 1
ATOM 744 N N . LYS A 1 92 ? -13.747 7.339 16.795 1.00 79.06 92 LYS A N 1
ATOM 745 C CA . LYS A 1 92 ? -14.672 8.421 17.165 1.00 79.06 92 LYS A CA 1
ATOM 746 C C . LYS A 1 92 ? -16.125 8.077 16.831 1.00 79.06 92 LYS A C 1
ATOM 748 O O . LYS A 1 92 ? -17.010 8.343 17.643 1.00 79.06 92 LYS A O 1
ATOM 753 N N . GLN A 1 93 ? -16.372 7.439 15.685 1.00 74.44 93 GLN A N 1
ATOM 754 C CA . GLN A 1 93 ? -17.707 6.958 15.306 1.00 74.44 93 GLN A CA 1
ATOM 755 C C . GLN A 1 93 ? -18.200 5.830 16.221 1.00 74.44 93 GLN A C 1
ATOM 757 O O . GLN A 1 93 ? -19.336 5.878 16.689 1.00 74.44 93 GLN A O 1
ATOM 762 N N . VAL A 1 94 ? -17.337 4.862 16.550 1.00 72.62 94 V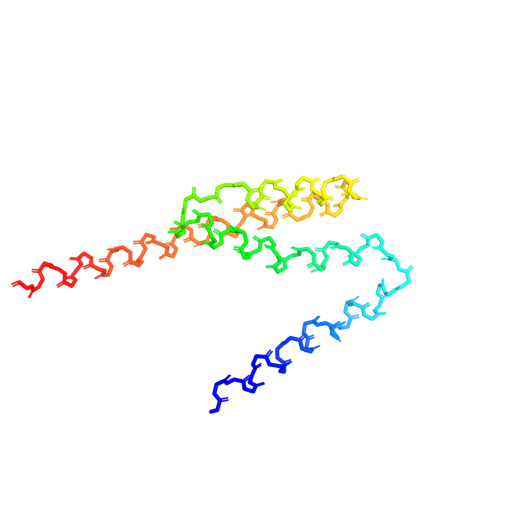AL A N 1
ATOM 763 C CA . VAL A 1 94 ? -17.669 3.794 17.511 1.00 72.62 94 VAL A CA 1
ATOM 764 C C . VAL A 1 94 ? -18.015 4.376 18.883 1.00 72.62 94 VAL A C 1
ATOM 766 O O . VAL A 1 94 ? -19.014 3.979 19.480 1.00 72.62 94 VAL A O 1
ATOM 769 N N . ASN A 1 95 ? -17.245 5.359 19.362 1.00 67.06 95 ASN A N 1
ATOM 770 C CA . ASN A 1 95 ? -17.508 5.984 20.658 1.00 67.06 95 ASN A CA 1
ATOM 771 C C . ASN A 1 95 ? -18.844 6.743 20.665 1.00 67.06 95 ASN A C 1
ATOM 773 O O . ASN A 1 95 ? -19.585 6.662 21.636 1.00 67.06 95 ASN A O 1
ATOM 777 N N . ARG A 1 96 ? -19.203 7.421 19.565 1.00 65.38 96 ARG A N 1
ATOM 778 C CA . ARG A 1 96 ? -20.518 8.072 19.435 1.00 65.38 96 ARG A CA 1
ATOM 779 C C . ARG A 1 96 ? -21.684 7.082 19.470 1.00 65.38 96 ARG A C 1
ATOM 781 O O . ARG A 1 96 ? -22.702 7.394 20.073 1.00 65.38 96 ARG A O 1
ATOM 788 N N . CYS A 1 97 ? -21.534 5.912 18.850 1.00 58.34 97 CYS A N 1
ATOM 789 C CA . CYS A 1 97 ? -22.560 4.867 18.873 1.00 58.34 97 CYS A CA 1
ATOM 790 C C . CYS A 1 97 ? -22.734 4.259 20.274 1.00 58.34 97 CYS A C 1
ATOM 792 O O . CYS A 1 97 ? -23.847 3.938 20.669 1.00 58.34 97 CYS A O 1
ATOM 794 N N . CYS A 1 98 ? -21.643 4.137 21.038 1.00 57.16 98 CYS A N 1
ATOM 795 C CA . CYS A 1 98 ? -21.678 3.556 22.380 1.00 57.16 98 CYS A CA 1
ATOM 796 C C . CYS A 1 98 ? -22.279 4.497 23.439 1.00 57.16 98 CYS A C 1
ATOM 798 O O . CYS A 1 98 ? -22.814 4.015 24.426 1.00 57.16 98 CYS A O 1
ATOM 800 N N . VAL A 1 99 ? -22.199 5.819 23.246 1.00 60.44 99 VAL A N 1
ATOM 801 C CA . VAL A 1 99 ? -22.792 6.822 24.159 1.00 60.44 99 VAL A CA 1
ATOM 802 C C . VAL A 1 99 ? -24.295 7.021 23.898 1.00 60.44 99 VAL A C 1
ATOM 804 O O . VAL A 1 99 ? -24.993 7.601 24.721 1.00 60.44 99 VAL A O 1
ATOM 807 N N . LEU A 1 100 ? -24.803 6.551 22.753 1.00 62.38 100 LEU A N 1
ATOM 808 C CA . LEU A 1 100 ? -26.221 6.643 22.390 1.00 62.38 100 LEU A CA 1
ATOM 809 C C . LEU A 1 100 ? -27.068 5.452 22.890 1.00 62.38 100 LEU A C 1
ATOM 811 O O . LEU A 1 100 ? -28.262 5.415 22.599 1.00 62.38 100 LEU A O 1
ATOM 815 N N . CYS A 1 101 ? -26.456 4.485 23.582 1.00 41.56 101 CYS A N 1
ATOM 816 C CA . CYS A 1 101 ? -27.082 3.267 24.101 1.00 41.56 101 CYS A CA 1
ATOM 817 C C . CYS A 1 101 ? -27.088 3.279 25.632 1.00 41.56 101 CYS A C 1
ATOM 819 O O . CYS A 1 101 ? -28.057 2.733 26.200 1.00 41.56 101 CYS A O 1
#

pLDDT: mean 79.74, std 8.89, range [41.56, 92.5]

Radius of gyration: 17.05 Å; chains: 1; bounding box: 45×20×44 Å

Sequence (101 aa):
MGRVWIWFLSMGYGLCQYGLAQSSNVMWLDGVILLPLILLGIYRLIWKKNLWHLSLCVGISISLNWYTGGINCIFTGIWVFLEMFLFVEAKKQVNRCCVLC

Organism: Eubacterium ramulus (NCBI:txid39490)

InterPro domains:
  IPR018580 Uncharacterised protein family YfhO [PF09586] (4-93)